Protein AF-A0A257QGX1-F1 (afdb_monomer_lite)

Foldseek 3Di:
DDLCLLVDDLVRLCVQVVHDSVVSVVCVVVVPDDPVSVLSSCVSSQQCCSVPVVSVQWGDDPNFIAGPVGRDTDDPVNVVCVVVVVVVVVVVVVVVVVVVVVVVVVVVVVVVVPPD

Structure (mmCIF, N/CA/C/O backbone):
data_AF-A0A257QGX1-F1
#
_entry.id   AF-A0A257QGX1-F1
#
loop_
_atom_site.group_PDB
_atom_site.id
_atom_site.type_symbol
_atom_site.label_atom_id
_atom_site.label_alt_id
_atom_site.label_comp_id
_atom_site.label_asym_id
_atom_site.label_entity_id
_atom_site.label_seq_id
_atom_site.pdbx_PDB_ins_code
_atom_site.Cartn_x
_atom_site.Cartn_y
_atom_site.Cartn_z
_atom_site.occupancy
_atom_site.B_iso_or_equiv
_atom_site.auth_seq_id
_atom_site.auth_comp_id
_atom_site.auth_asym_id
_atom_site.auth_atom_id
_atom_site.pdbx_PDB_model_num
ATOM 1 N N . MET A 1 1 ? 15.357 -12.871 -5.458 1.00 52.28 1 MET A N 1
ATOM 2 C CA . MET A 1 1 ? 14.451 -11.722 -5.633 1.00 52.28 1 MET A CA 1
ATOM 3 C C . MET A 1 1 ? 14.002 -11.736 -7.080 1.00 52.28 1 MET A C 1
ATOM 5 O O . MET A 1 1 ? 14.831 -11.500 -7.944 1.00 52.28 1 MET A O 1
ATOM 9 N N . ARG A 1 2 ? 12.764 -12.154 -7.356 1.00 53.53 2 ARG A N 1
ATOM 10 C CA . ARG A 1 2 ? 12.191 -12.086 -8.705 1.00 53.53 2 ARG A CA 1
ATOM 11 C C . ARG A 1 2 ? 11.243 -10.902 -8.712 1.00 53.53 2 ARG A C 1
ATOM 13 O O . ARG A 1 2 ? 10.358 -10.847 -7.870 1.00 53.53 2 ARG A O 1
ATOM 20 N N . PHE A 1 3 ? 11.447 -9.947 -9.610 1.00 60.81 3 PHE A N 1
ATOM 21 C CA . PHE A 1 3 ? 10.637 -8.726 -9.673 1.00 60.81 3 PHE A CA 1
ATOM 22 C C . PHE A 1 3 ? 9.264 -8.952 -10.352 1.00 60.81 3 PHE A C 1
ATOM 24 O O . PHE A 1 3 ? 8.629 -8.003 -10.808 1.00 60.81 3 PHE A O 1
ATOM 31 N N . GLU A 1 4 ? 8.801 -10.211 -10.378 1.00 55.12 4 GLU A N 1
ATOM 32 C CA . GLU A 1 4 ? 7.509 -10.678 -10.903 1.00 55.12 4 GLU A CA 1
ATOM 33 C C . GLU A 1 4 ? 6.318 -10.072 -10.143 1.00 55.12 4 GLU A C 1
ATOM 35 O O . GLU A 1 4 ? 5.254 -9.896 -10.730 1.00 55.12 4 GLU A O 1
ATOM 40 N N . ASP A 1 5 ? 6.511 -9.667 -8.882 1.00 62.12 5 ASP A N 1
ATOM 41 C CA . ASP A 1 5 ? 5.464 -9.070 -8.039 1.00 62.12 5 ASP A CA 1
ATOM 42 C C . ASP A 1 5 ? 4.869 -7.783 -8.635 1.00 62.12 5 ASP A C 1
ATOM 44 O O . ASP A 1 5 ? 3.714 -7.456 -8.376 1.00 62.12 5 ASP A O 1
ATOM 48 N N . ALA A 1 6 ? 5.636 -7.054 -9.455 1.00 63.12 6 ALA A N 1
ATOM 49 C CA . ALA A 1 6 ? 5.153 -5.853 -10.135 1.00 63.12 6 ALA A CA 1
ATOM 50 C C . ALA A 1 6 ? 4.412 -6.146 -11.452 1.00 63.12 6 ALA A C 1
ATOM 52 O O . ALA A 1 6 ? 3.956 -5.212 -12.107 1.00 63.12 6 ALA A O 1
ATOM 53 N N . ALA A 1 7 ? 4.335 -7.414 -11.879 1.00 70.50 7 ALA A N 1
ATOM 54 C CA . ALA A 1 7 ? 3.840 -7.832 -13.195 1.00 70.50 7 ALA A CA 1
ATOM 55 C C . ALA A 1 7 ? 4.501 -7.084 -14.377 1.00 70.50 7 ALA A C 1
ATOM 57 O O . ALA A 1 7 ? 3.925 -6.955 -15.459 1.00 70.50 7 ALA A O 1
ATOM 58 N N . LEU A 1 8 ? 5.724 -6.581 -14.179 1.00 78.44 8 LEU A N 1
ATOM 59 C CA . LEU A 1 8 ? 6.483 -5.862 -15.195 1.00 78.44 8 LEU A CA 1
ATOM 60 C C . LEU A 1 8 ? 7.388 -6.825 -15.958 1.00 78.44 8 LEU A C 1
ATOM 62 O O . LEU A 1 8 ? 8.058 -7.677 -15.376 1.00 78.44 8 LEU A O 1
ATOM 66 N N . SER A 1 9 ? 7.461 -6.642 -17.276 1.00 85.25 9 SER A N 1
ATOM 67 C CA . SER A 1 9 ? 8.527 -7.260 -18.065 1.00 85.25 9 SER A CA 1
ATOM 68 C C . SER A 1 9 ? 9.891 -6.700 -17.649 1.00 85.25 9 SER A C 1
ATOM 70 O O . SER A 1 9 ? 9.989 -5.560 -17.188 1.00 85.25 9 SER A O 1
ATOM 72 N N . LEU A 1 10 ? 10.960 -7.468 -17.876 1.00 85.19 10 LEU A N 1
ATOM 73 C CA . LEU A 1 10 ? 12.331 -7.025 -17.609 1.00 85.19 10 LEU A CA 1
ATOM 74 C C . LEU A 1 10 ? 12.642 -5.668 -18.265 1.00 85.19 10 LEU A C 1
ATOM 76 O O . LEU A 1 10 ? 13.189 -4.786 -17.608 1.00 85.19 10 LEU A O 1
ATOM 80 N N . ALA A 1 11 ? 12.259 -5.499 -19.533 1.00 88.19 11 ALA A N 1
ATOM 81 C CA . ALA A 1 11 ? 12.480 -4.268 -20.289 1.00 88.19 11 ALA A CA 1
ATOM 82 C C . ALA A 1 11 ? 11.756 -3.069 -19.651 1.00 88.19 11 ALA A C 1
ATOM 84 O O . ALA A 1 11 ? 12.337 -1.992 -19.495 1.00 88.19 11 ALA A O 1
ATOM 85 N N . ALA A 1 12 ? 10.505 -3.264 -19.221 1.00 87.94 12 ALA A N 1
ATOM 86 C CA . ALA A 1 12 ? 9.727 -2.233 -18.538 1.00 87.94 12 ALA A CA 1
ATOM 87 C C . ALA A 1 12 ? 10.320 -1.883 -17.164 1.00 87.94 12 ALA A C 1
ATOM 89 O O . ALA A 1 12 ? 10.442 -0.705 -16.831 1.00 87.94 12 ALA A O 1
ATOM 90 N N . ALA A 1 13 ? 10.747 -2.885 -16.391 1.00 86.69 13 ALA A N 1
ATOM 91 C CA . ALA A 1 13 ? 11.370 -2.678 -15.088 1.00 86.69 13 ALA A CA 1
ATOM 92 C C . ALA A 1 13 ? 12.714 -1.936 -15.207 1.00 86.69 13 ALA A C 1
ATOM 94 O O . ALA A 1 13 ? 12.966 -0.990 -14.457 1.00 86.69 13 ALA A O 1
ATOM 95 N N . SER A 1 14 ? 13.553 -2.297 -16.186 1.00 90.00 14 SER A N 1
ATOM 96 C CA . SER A 1 14 ? 14.820 -1.601 -16.435 1.00 90.00 14 SER A CA 1
ATOM 97 C C . SER A 1 14 ? 14.608 -0.164 -16.914 1.00 90.00 14 SER A C 1
ATOM 99 O O . SER A 1 14 ? 15.294 0.740 -16.435 1.00 90.00 14 SER A O 1
ATOM 101 N N . ALA A 1 15 ? 13.616 0.062 -17.785 1.00 90.94 15 ALA A N 1
ATOM 102 C CA . ALA A 1 15 ? 13.259 1.393 -18.270 1.00 90.94 15 ALA A CA 1
ATOM 103 C C . ALA A 1 15 ? 12.743 2.295 -17.138 1.00 90.94 15 ALA A C 1
ATOM 105 O O . ALA A 1 15 ? 13.208 3.424 -17.002 1.00 90.94 15 ALA A O 1
ATOM 106 N N . ALA A 1 16 ? 11.859 1.782 -16.276 1.00 87.44 16 ALA A N 1
ATOM 107 C CA . ALA A 1 16 ? 11.356 2.512 -15.110 1.00 87.44 16 ALA A CA 1
ATOM 108 C C . ALA A 1 16 ? 12.476 2.897 -14.128 1.00 87.44 16 ALA A C 1
ATOM 110 O O . ALA A 1 16 ? 12.418 3.947 -13.494 1.00 87.44 16 ALA A O 1
ATOM 111 N N . CYS A 1 17 ? 13.518 2.068 -14.030 1.00 88.25 17 CYS A N 1
ATOM 112 C CA . CYS A 1 17 ? 14.687 2.336 -13.195 1.00 88.25 17 CYS A CA 1
ATOM 113 C C . CYS A 1 17 ? 15.765 3.192 -13.887 1.00 88.25 17 CYS A C 1
ATOM 115 O O . CYS A 1 17 ? 16.783 3.484 -13.261 1.00 88.25 17 CYS A O 1
ATOM 117 N N . GLY A 1 18 ? 15.588 3.567 -15.161 1.00 90.38 18 GLY A N 1
ATOM 118 C CA . GLY A 1 18 ? 16.562 4.357 -15.922 1.00 90.38 18 GLY A CA 1
ATOM 119 C C . GLY A 1 18 ? 17.894 3.642 -16.182 1.00 90.38 18 GLY A C 1
ATOM 120 O O . GLY A 1 18 ? 18.928 4.298 -16.299 1.00 90.38 18 GLY A O 1
ATOM 121 N N . VAL A 1 19 ? 17.903 2.305 -16.239 1.00 92.31 19 VAL A N 1
ATOM 122 C CA . VAL A 1 19 ? 19.122 1.496 -16.427 1.00 92.31 19 VAL A CA 1
ATOM 123 C C . VAL A 1 19 ? 18.993 0.509 -17.584 1.00 92.31 19 VAL A C 1
ATOM 125 O O . VAL A 1 19 ? 17.900 0.186 -18.035 1.00 92.31 19 VAL A O 1
ATOM 128 N N . SER A 1 20 ? 20.129 -0.016 -18.052 1.00 94.19 20 SER A N 1
ATOM 129 C CA . SER A 1 20 ? 20.133 -1.089 -19.053 1.00 94.19 20 SER A CA 1
ATOM 130 C C . SER A 1 20 ? 19.595 -2.409 -18.487 1.00 94.19 20 SER A C 1
ATOM 132 O O . SER A 1 20 ? 19.824 -2.731 -17.315 1.00 94.19 20 SER A O 1
ATOM 134 N N . GLU A 1 21 ? 18.985 -3.234 -19.344 1.00 92.25 21 GLU A N 1
ATOM 135 C CA . GLU A 1 21 ? 18.555 -4.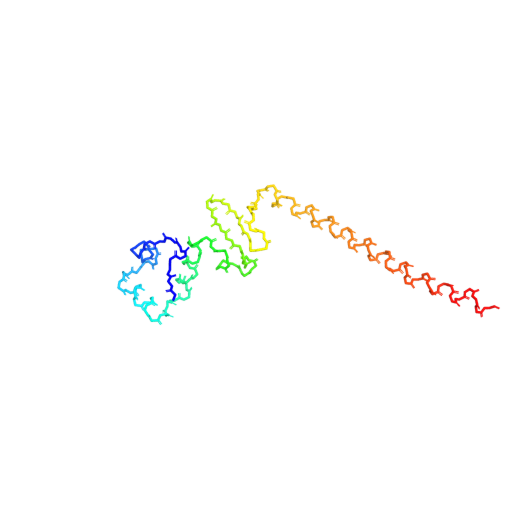596 -18.988 1.00 92.25 21 GLU A CA 1
ATOM 136 C C . GLU A 1 21 ? 19.702 -5.446 -18.428 1.00 92.25 21 GLU A C 1
ATOM 138 O O . GLU A 1 21 ? 19.503 -6.237 -17.510 1.00 92.25 21 GLU A O 1
ATOM 143 N N . ARG A 1 22 ? 20.931 -5.263 -18.933 1.00 93.56 22 ARG A N 1
ATOM 144 C CA . ARG A 1 22 ? 22.120 -5.971 -18.432 1.00 93.56 22 ARG A CA 1
ATOM 145 C C . ARG A 1 22 ? 22.401 -5.620 -16.972 1.00 93.56 22 ARG A C 1
ATOM 147 O O . ARG A 1 22 ? 22.670 -6.514 -16.171 1.00 93.56 22 ARG A O 1
ATOM 154 N N . THR A 1 23 ? 22.361 -4.332 -16.631 1.00 91.31 23 THR A N 1
ATOM 155 C CA . THR A 1 23 ? 22.560 -3.863 -15.252 1.00 91.31 23 THR A CA 1
ATOM 156 C C . THR A 1 23 ? 21.479 -4.425 -14.339 1.00 91.31 23 THR A C 1
ATOM 158 O O . THR A 1 23 ? 21.792 -4.914 -13.255 1.00 91.31 23 THR A O 1
ATOM 161 N N . PHE A 1 24 ? 20.229 -4.404 -14.801 1.00 89.69 24 PHE A N 1
ATOM 162 C CA . PHE A 1 24 ? 19.090 -4.901 -14.042 1.00 89.69 24 PHE A CA 1
ATOM 163 C C . PHE A 1 24 ? 19.176 -6.417 -13.795 1.00 89.69 24 PHE A C 1
ATOM 165 O O . PHE A 1 24 ? 19.089 -6.854 -12.651 1.00 89.69 24 PHE A O 1
ATOM 172 N N . ARG A 1 25 ? 19.488 -7.214 -14.830 1.00 89.75 25 ARG A N 1
ATOM 173 C CA . ARG A 1 25 ? 19.742 -8.664 -14.703 1.00 89.75 25 ARG A CA 1
ATOM 174 C C . ARG A 1 25 ? 20.873 -8.979 -13.732 1.00 89.75 25 ARG A C 1
ATOM 176 O O . ARG A 1 25 ? 20.794 -9.949 -12.986 1.00 89.75 25 ARG A O 1
ATOM 183 N N . ARG A 1 26 ? 21.938 -8.170 -13.730 1.00 91.44 26 ARG A N 1
ATOM 184 C CA . ARG A 1 26 ? 23.032 -8.335 -12.765 1.00 91.44 26 ARG A CA 1
ATOM 185 C C . ARG A 1 26 ? 22.530 -8.134 -11.335 1.00 91.44 26 ARG A C 1
ATOM 187 O O . ARG A 1 26 ? 22.870 -8.918 -10.461 1.00 91.44 26 ARG A O 1
ATOM 194 N N . TRP A 1 27 ? 21.699 -7.122 -11.093 1.00 90.69 27 TRP A N 1
ATOM 195 C CA . TRP A 1 27 ? 21.109 -6.910 -9.770 1.00 90.69 27 TRP A CA 1
ATOM 196 C C . TRP A 1 27 ? 20.195 -8.055 -9.327 1.00 90.69 27 TRP A C 1
ATOM 198 O O . TRP A 1 27 ? 20.231 -8.405 -8.147 1.00 90.69 27 TRP A O 1
ATOM 208 N N . GLU A 1 28 ? 19.424 -8.645 -10.246 1.00 86.00 28 GLU A N 1
ATOM 209 C CA . GLU A 1 28 ? 18.628 -9.853 -9.984 1.00 86.00 28 GLU A CA 1
ATOM 210 C C . GLU A 1 28 ? 19.506 -11.049 -9.606 1.00 86.00 28 GLU A C 1
ATOM 212 O O . GLU A 1 28 ? 19.251 -11.698 -8.591 1.00 86.00 28 GLU A O 1
ATOM 217 N N . ALA A 1 29 ? 20.546 -11.318 -10.401 1.00 88.44 29 ALA A N 1
ATOM 218 C CA . ALA A 1 29 ? 21.449 -12.448 -10.201 1.00 88.44 29 ALA A CA 1
ATOM 219 C C . ALA A 1 29 ? 22.240 -12.331 -8.890 1.00 88.44 29 ALA A C 1
ATOM 221 O O . ALA A 1 29 ? 22.342 -13.295 -8.134 1.00 88.44 29 ALA A O 1
ATOM 222 N N . ASP A 1 30 ? 22.741 -11.132 -8.593 1.00 88.62 30 ASP A N 1
ATOM 223 C CA . ASP A 1 30 ? 23.573 -10.876 -7.417 1.00 88.62 30 ASP A CA 1
ATOM 224 C C . ASP A 1 30 ? 22.745 -10.591 -6.153 1.00 88.62 30 ASP A C 1
ATOM 226 O O . ASP A 1 30 ? 23.308 -10.465 -5.065 1.00 88.62 30 ASP A O 1
ATOM 230 N N . ASN A 1 31 ? 21.419 -10.442 -6.280 1.00 83.69 31 ASN A N 1
ATOM 231 C CA . ASN A 1 31 ? 20.509 -9.995 -5.220 1.00 83.69 31 ASN A CA 1
ATOM 232 C C . ASN A 1 31 ? 20.976 -8.686 -4.538 1.00 83.69 31 ASN A C 1
ATOM 234 O O . ASN A 1 31 ? 20.877 -8.519 -3.322 1.00 83.69 31 ASN A O 1
ATOM 238 N N . ARG A 1 32 ? 21.535 -7.762 -5.333 1.00 87.50 32 ARG A N 1
ATOM 239 C CA . ARG A 1 32 ? 22.194 -6.517 -4.882 1.00 87.50 32 ARG A CA 1
ATOM 240 C C . ARG A 1 32 ? 21.666 -5.283 -5.616 1.00 87.50 32 ARG A C 1
ATOM 242 O O . ARG A 1 32 ? 22.434 -4.435 -6.073 1.00 87.50 32 ARG A O 1
ATOM 249 N N . ALA A 1 33 ? 20.348 -5.179 -5.751 1.00 87.94 33 ALA A N 1
ATOM 250 C CA . ALA A 1 33 ? 19.734 -3.959 -6.264 1.00 87.94 33 ALA A CA 1
ATOM 251 C C . ALA A 1 33 ? 19.868 -2.806 -5.244 1.00 87.94 33 ALA A C 1
ATOM 253 O O . ALA A 1 33 ? 19.749 -3.038 -4.036 1.00 87.94 33 ALA A O 1
ATOM 254 N N . PRO A 1 34 ? 20.075 -1.555 -5.695 1.00 90.06 34 PRO A N 1
ATOM 255 C CA . PRO A 1 34 ? 20.036 -0.387 -4.820 1.00 90.06 34 PRO A CA 1
ATOM 256 C C . PRO A 1 34 ? 18.700 -0.273 -4.076 1.00 90.06 34 PRO A C 1
ATOM 258 O O . PRO A 1 34 ? 17.641 -0.536 -4.644 1.00 90.06 34 PRO A O 1
ATOM 261 N N . LEU A 1 35 ? 18.721 0.208 -2.830 1.00 87.75 35 LEU A N 1
ATOM 262 C CA . LEU A 1 35 ? 17.504 0.345 -2.018 1.00 87.75 35 LEU A CA 1
ATOM 263 C C . LEU A 1 35 ? 16.423 1.202 -2.699 1.00 87.75 35 LEU A C 1
ATOM 265 O O . LEU A 1 35 ? 15.240 0.885 -2.609 1.00 87.75 35 LEU A O 1
ATOM 269 N N . ALA A 1 36 ? 16.818 2.269 -3.398 1.00 88.19 36 ALA A N 1
ATOM 270 C CA . ALA A 1 36 ? 15.888 3.122 -4.136 1.00 88.19 36 ALA A CA 1
ATOM 271 C C . ALA A 1 36 ? 15.141 2.351 -5.239 1.00 88.19 36 ALA A C 1
ATOM 273 O O . ALA A 1 36 ? 13.937 2.526 -5.397 1.00 88.19 36 ALA A O 1
ATOM 274 N N . VAL A 1 37 ? 15.834 1.446 -5.938 1.00 89.31 37 VAL A N 1
ATOM 275 C CA . VAL A 1 37 ? 15.246 0.570 -6.963 1.00 89.31 37 VAL A CA 1
ATOM 276 C C . VAL A 1 37 ? 14.256 -0.395 -6.321 1.00 89.31 37 VAL A C 1
ATOM 278 O O . VAL A 1 37 ? 13.138 -0.534 -6.801 1.00 89.31 37 VAL A O 1
ATOM 281 N N . LEU A 1 38 ? 14.614 -0.998 -5.184 1.00 86.94 38 LEU A N 1
ATOM 282 C CA . LEU A 1 38 ? 13.704 -1.881 -4.447 1.00 86.94 38 LEU A CA 1
ATOM 283 C C . LEU A 1 38 ? 12.422 -1.164 -4.015 1.00 86.94 38 LEU A C 1
ATOM 285 O O . LEU A 1 38 ? 11.332 -1.711 -4.164 1.00 86.94 38 LEU A O 1
ATOM 289 N N . LYS A 1 39 ? 12.545 0.066 -3.502 1.00 87.50 39 LYS A N 1
ATOM 290 C CA . LYS A 1 39 ? 11.394 0.891 -3.115 1.00 87.50 39 LYS A CA 1
ATOM 291 C C . LYS A 1 39 ? 10.525 1.253 -4.316 1.00 87.50 39 LYS A C 1
ATOM 293 O O . LYS A 1 39 ? 9.309 1.137 -4.226 1.00 87.50 39 LYS A O 1
ATOM 298 N N . LEU A 1 40 ? 11.138 1.647 -5.432 1.00 87.69 40 LEU A N 1
ATOM 299 C CA . LEU A 1 40 ? 10.417 1.965 -6.661 1.00 87.69 40 LEU A CA 1
ATOM 300 C C . LEU A 1 40 ? 9.642 0.752 -7.185 1.00 87.69 40 LEU A C 1
ATOM 302 O O . LEU A 1 40 ? 8.463 0.866 -7.491 1.00 87.69 40 LEU A O 1
ATOM 306 N N . LEU A 1 41 ? 10.277 -0.418 -7.251 1.00 85.81 41 LEU A N 1
ATOM 307 C CA . LEU A 1 41 ? 9.632 -1.630 -7.756 1.00 85.81 41 LEU A CA 1
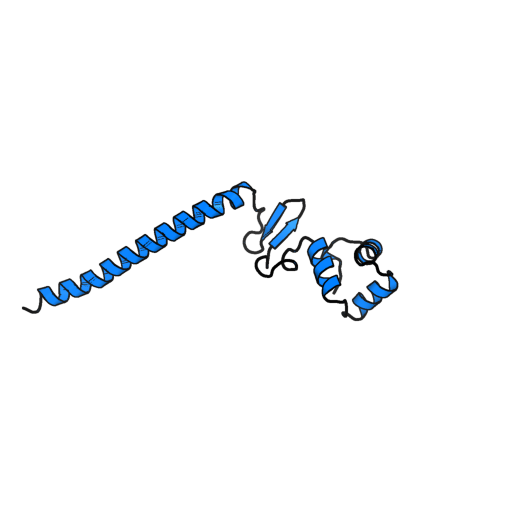ATOM 308 C C . LEU A 1 41 ? 8.484 -2.091 -6.850 1.00 85.81 41 LEU A C 1
ATOM 310 O O . LEU A 1 41 ? 7.447 -2.505 -7.357 1.00 85.81 41 LEU A O 1
ATOM 314 N N . ARG A 1 42 ? 8.619 -1.952 -5.523 1.00 86.44 42 ARG A N 1
ATOM 315 C CA . ARG A 1 42 ? 7.511 -2.183 -4.579 1.00 86.44 42 ARG A CA 1
ATOM 316 C C . ARG A 1 42 ? 6.345 -1.231 -4.817 1.00 86.44 42 ARG A C 1
ATOM 318 O O . ARG A 1 42 ? 5.206 -1.683 -4.879 1.00 86.44 42 ARG A O 1
ATOM 325 N N . LEU A 1 43 ? 6.636 0.053 -5.008 1.00 86.69 43 LEU A N 1
ATOM 326 C CA . LEU A 1 43 ? 5.621 1.056 -5.310 1.00 86.69 43 LEU A CA 1
ATOM 327 C C . LEU A 1 43 ? 4.886 0.740 -6.621 1.00 86.69 43 LEU A C 1
ATOM 329 O O . LEU A 1 43 ? 3.664 0.837 -6.680 1.00 86.69 43 LEU A O 1
ATOM 333 N N . LEU A 1 44 ? 5.620 0.323 -7.657 1.00 85.81 44 LEU A N 1
ATOM 334 C CA . LEU A 1 44 ? 5.048 -0.080 -8.946 1.00 85.81 44 LEU A CA 1
ATOM 335 C C . LEU A 1 44 ? 4.216 -1.365 -8.846 1.00 85.81 44 LEU A C 1
ATOM 337 O O . LEU A 1 44 ? 3.212 -1.486 -9.538 1.00 85.81 44 LEU A O 1
ATOM 341 N N . ALA A 1 45 ? 4.570 -2.276 -7.937 1.00 85.31 45 ALA A N 1
ATOM 342 C CA . ALA A 1 45 ? 3.740 -3.421 -7.559 1.00 85.31 45 ALA A CA 1
ATOM 343 C C . ALA A 1 45 ? 2.507 -3.034 -6.715 1.00 85.31 45 ALA A C 1
ATOM 345 O O . ALA A 1 45 ? 1.791 -3.900 -6.216 1.00 85.31 45 ALA A O 1
ATOM 346 N N . GLY A 1 46 ? 2.273 -1.736 -6.499 1.00 86.50 46 GLY A N 1
ATOM 347 C CA . GLY A 1 46 ? 1.170 -1.218 -5.702 1.00 86.50 46 GLY A CA 1
ATOM 348 C C . GLY A 1 46 ? 1.391 -1.315 -4.194 1.00 86.50 46 GLY A C 1
ATOM 349 O O . GLY A 1 46 ? 0.492 -0.952 -3.443 1.00 86.50 46 GLY A O 1
ATOM 350 N N . ARG A 1 47 ? 2.548 -1.778 -3.708 1.00 88.88 47 ARG A N 1
ATOM 351 C CA . ARG A 1 47 ? 2.834 -1.862 -2.268 1.00 88.88 47 ARG A CA 1
ATOM 352 C C . ARG A 1 47 ? 3.134 -0.470 -1.715 1.00 88.88 47 ARG A C 1
ATOM 354 O O . ARG A 1 47 ? 3.928 0.279 -2.279 1.00 88.88 47 ARG A O 1
ATOM 361 N N . LEU A 1 48 ? 2.494 -0.121 -0.601 1.00 87.94 48 LEU A N 1
ATOM 362 C CA . LEU A 1 48 ? 2.584 1.224 -0.020 1.00 87.94 48 LEU A CA 1
ATOM 363 C C . LEU A 1 48 ? 3.619 1.336 1.111 1.00 87.94 48 LEU A C 1
ATOM 365 O O . LEU A 1 48 ? 3.983 2.446 1.503 1.00 87.94 48 LEU A O 1
ATOM 369 N N . ASP A 1 49 ? 4.161 0.208 1.579 1.00 86.56 49 ASP A N 1
ATOM 370 C CA . ASP A 1 49 ? 5.188 0.131 2.628 1.00 86.56 49 ASP A CA 1
ATOM 371 C C . ASP A 1 49 ? 6.491 0.857 2.255 1.00 86.56 49 ASP A C 1
ATOM 373 O O . ASP A 1 49 ? 7.256 1.273 3.125 1.00 86.56 49 ASP A O 1
ATOM 377 N N . SER A 1 50 ? 6.752 1.039 0.958 1.00 83.94 50 SER A N 1
ATOM 378 C CA . SER A 1 50 ? 7.905 1.795 0.464 1.00 83.94 50 SER A CA 1
ATOM 379 C C . SER A 1 50 ? 7.787 3.312 0.645 1.00 83.94 50 SER A C 1
ATOM 381 O O . SER A 1 50 ? 8.821 3.986 0.603 1.00 83.94 50 SER A O 1
ATOM 383 N N . ILE A 1 51 ? 6.568 3.842 0.823 1.00 85.75 51 ILE A N 1
ATOM 384 C CA . ILE A 1 51 ? 6.300 5.277 1.020 1.00 85.75 51 ILE A CA 1
ATOM 385 C C . ILE A 1 51 ? 6.465 5.643 2.497 1.00 85.75 51 ILE A C 1
ATOM 387 O O . ILE A 1 51 ? 7.232 6.543 2.832 1.00 85.75 51 ILE A O 1
ATOM 391 N N . ASP A 1 52 ? 5.761 4.927 3.374 1.00 85.44 52 ASP A N 1
ATOM 392 C CA . ASP A 1 52 ? 5.784 5.112 4.826 1.00 85.44 52 ASP A CA 1
ATOM 393 C C . ASP A 1 52 ? 5.555 3.747 5.493 1.00 85.44 52 ASP A C 1
ATOM 395 O O . ASP A 1 52 ? 4.712 2.960 5.055 1.00 85.44 52 ASP A O 1
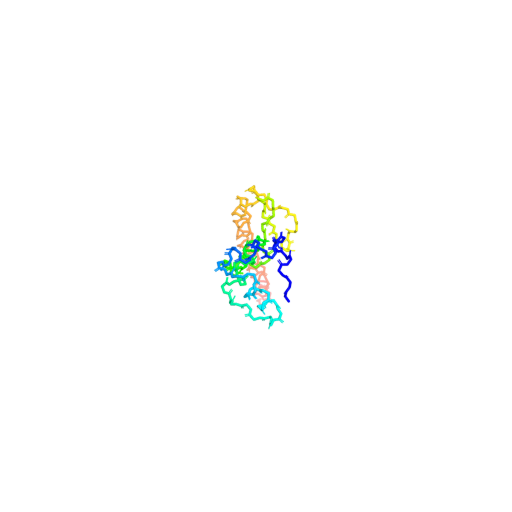ATOM 399 N N . SER A 1 53 ? 6.286 3.462 6.573 1.00 85.62 53 SER A N 1
ATOM 400 C CA . SER A 1 53 ? 6.144 2.216 7.332 1.00 85.62 53 SER A CA 1
ATOM 401 C C . SER A 1 53 ? 4.756 2.056 7.959 1.00 85.62 53 SER A C 1
ATOM 403 O O . SER A 1 53 ? 4.335 0.929 8.222 1.00 85.62 53 SER A O 1
ATOM 405 N N . LYS A 1 54 ? 4.007 3.151 8.144 1.00 87.62 54 LYS A N 1
ATOM 406 C CA . LYS A 1 54 ? 2.600 3.126 8.575 1.00 87.62 54 LYS A CA 1
ATOM 407 C C . LYS A 1 54 ? 1.674 2.423 7.582 1.00 87.62 54 LYS A C 1
ATOM 409 O O . LYS A 1 54 ? 0.626 1.939 7.992 1.00 87.62 54 LYS A O 1
ATOM 414 N N . PHE A 1 55 ? 2.060 2.338 6.308 1.00 87.75 55 PHE A N 1
ATOM 415 C CA . PHE A 1 55 ? 1.331 1.590 5.282 1.00 87.75 55 PHE A CA 1
ATOM 416 C C . PHE A 1 55 ? 1.825 0.147 5.130 1.00 87.75 55 PHE A C 1
ATOM 418 O O . PHE A 1 55 ? 1.536 -0.507 4.126 1.00 87.75 55 PHE A O 1
ATOM 425 N N . SER A 1 56 ? 2.565 -0.380 6.110 1.00 89.06 56 SER A N 1
ATOM 426 C CA . SER A 1 56 ? 2.890 -1.804 6.142 1.00 89.06 56 SER A CA 1
ATOM 427 C C . SER A 1 56 ? 1.614 -2.637 6.011 1.00 89.06 56 SER A C 1
ATOM 429 O O . SER A 1 56 ? 0.634 -2.391 6.710 1.00 89.06 56 SER A O 1
ATOM 431 N N . GLY A 1 57 ? 1.635 -3.604 5.095 1.00 88.12 57 GLY A N 1
ATOM 432 C CA . GLY A 1 57 ? 0.484 -4.464 4.827 1.00 88.12 57 GLY A CA 1
ATOM 433 C C . GLY A 1 57 ? -0.522 -3.902 3.821 1.00 88.12 57 GLY A C 1
ATOM 434 O O . GLY A 1 57 ? -1.368 -4.655 3.355 1.00 88.12 57 GLY A O 1
ATOM 435 N N . PHE A 1 58 ? -0.406 -2.633 3.411 1.00 90.31 58 PHE A N 1
ATOM 436 C CA . PHE A 1 58 ? -1.289 -2.041 2.405 1.00 90.31 58 PHE A CA 1
ATOM 437 C C . PHE A 1 58 ? -0.757 -2.205 0.979 1.00 90.31 58 PHE A C 1
ATOM 439 O O . PHE A 1 58 ? 0.443 -2.060 0.710 1.00 90.31 58 PHE A O 1
ATOM 446 N N . TRP A 1 59 ? -1.673 -2.444 0.041 1.00 90.81 59 TRP A N 1
ATOM 447 C CA . TRP A 1 59 ? -1.381 -2.410 -1.390 1.00 90.81 59 TRP A CA 1
ATOM 448 C C . TRP A 1 59 ? -2.537 -1.838 -2.207 1.00 90.81 59 TRP A C 1
ATOM 450 O O . TRP A 1 59 ? -3.681 -1.799 -1.760 1.00 90.81 59 TRP A O 1
ATOM 460 N N . ILE A 1 60 ? -2.224 -1.395 -3.420 1.00 88.62 60 ILE A N 1
ATOM 461 C CA . ILE A 1 60 ? -3.178 -0.931 -4.417 1.00 88.62 60 ILE A CA 1
ATOM 462 C C . ILE A 1 60 ? -3.255 -1.967 -5.530 1.00 88.62 60 ILE A C 1
ATOM 464 O O . ILE A 1 60 ? -2.237 -2.379 -6.078 1.00 88.62 60 ILE A O 1
ATOM 468 N N . SER A 1 61 ? -4.469 -2.354 -5.902 1.00 86.00 61 SER A N 1
ATOM 469 C CA . SER A 1 61 ? -4.724 -3.155 -7.097 1.00 86.00 61 SER A CA 1
ATOM 470 C C . SER A 1 61 ? -5.976 -2.635 -7.790 1.00 86.00 61 SER A C 1
ATOM 472 O O . SER A 1 61 ? -6.967 -2.327 -7.133 1.00 86.00 61 SER A O 1
ATOM 474 N N . GLN A 1 62 ? -5.925 -2.475 -9.114 1.00 84.00 62 GLN A N 1
ATOM 475 C CA . GLN A 1 62 ? -7.059 -2.000 -9.924 1.00 84.00 62 GLN A CA 1
ATOM 476 C C . GLN A 1 62 ? -7.695 -0.684 -9.417 1.00 84.00 62 GLN A C 1
ATOM 478 O O . GLN A 1 62 ? -8.909 -0.503 -9.469 1.00 84.00 62 GLN A O 1
ATOM 483 N N . GLY A 1 63 ? -6.875 0.241 -8.901 1.00 82.00 63 GLY A N 1
ATOM 484 C CA . GLY A 1 63 ? -7.337 1.528 -8.360 1.00 82.00 63 GLY A CA 1
ATOM 485 C C . GLY A 1 63 ? -8.010 1.444 -6.984 1.00 82.00 63 GLY A C 1
ATOM 486 O O . GLY A 1 63 ? -8.571 2.435 -6.522 1.00 82.00 63 GLY A O 1
ATOM 487 N N . ARG A 1 64 ? -7.953 0.284 -6.325 1.00 86.69 64 ARG A N 1
ATOM 488 C CA . ARG A 1 64 ? -8.546 0.026 -5.009 1.00 86.69 64 ARG A CA 1
ATOM 489 C C . ARG A 1 64 ? -7.463 -0.280 -3.988 1.00 86.69 64 ARG A C 1
ATOM 491 O O . ARG A 1 64 ? -6.416 -0.816 -4.346 1.00 86.69 64 ARG A O 1
ATOM 498 N N . ILE A 1 65 ? -7.714 0.074 -2.731 1.00 89.38 65 ILE A N 1
ATOM 499 C CA . ILE A 1 65 ? -6.780 -0.136 -1.622 1.00 89.38 65 ILE A CA 1
ATOM 500 C C . ILE A 1 65 ? -7.179 -1.411 -0.886 1.00 89.38 65 ILE A C 1
ATOM 502 O O . ILE A 1 65 ? -8.359 -1.655 -0.649 1.00 89.38 65 ILE A O 1
ATOM 506 N N . PHE A 1 66 ? -6.186 -2.195 -0.500 1.00 90.56 66 PHE A N 1
ATOM 507 C CA . PHE A 1 66 ? -6.334 -3.424 0.259 1.00 90.56 66 PHE A CA 1
ATOM 508 C C . PHE A 1 66 ? -5.355 -3.432 1.430 1.00 90.56 66 PHE A C 1
ATOM 510 O O . PHE A 1 66 ? -4.360 -2.698 1.429 1.00 90.56 66 PHE A O 1
ATOM 517 N N . ASN A 1 67 ? -5.633 -4.278 2.415 1.00 90.38 67 ASN A N 1
ATOM 518 C CA . ASN A 1 67 ? -4.784 -4.484 3.576 1.00 90.38 67 ASN A CA 1
ATOM 519 C C . ASN A 1 67 ? -4.704 -5.984 3.921 1.00 90.38 67 ASN A C 1
ATOM 521 O O . ASN A 1 67 ? -5.591 -6.767 3.602 1.00 90.38 67 ASN A O 1
ATOM 525 N N . ASP A 1 68 ? -3.624 -6.410 4.560 1.00 88.38 68 ASP A N 1
ATOM 526 C CA . ASP A 1 68 ? -3.369 -7.803 4.933 1.00 88.38 68 ASP A CA 1
ATOM 527 C C . ASP A 1 68 ? -4.318 -8.317 6.026 1.00 88.38 68 ASP A C 1
ATOM 529 O O . ASP A 1 68 ? -4.681 -9.492 6.034 1.00 88.38 68 ASP A O 1
ATOM 533 N N . GLN A 1 69 ? -4.772 -7.431 6.910 1.00 84.88 69 GLN A N 1
ATOM 534 C CA . GLN A 1 69 ? -5.790 -7.697 7.929 1.00 84.88 69 GLN A CA 1
ATOM 535 C C . GLN A 1 69 ? -7.213 -7.652 7.356 1.00 84.88 69 GLN A C 1
ATOM 537 O O . GLN A 1 69 ? -8.113 -8.306 7.882 1.00 84.88 69 GLN A O 1
ATOM 542 N N . PHE A 1 70 ? -7.410 -6.901 6.270 1.00 79.12 70 PHE A N 1
ATOM 543 C CA . PHE A 1 70 ? -8.687 -6.744 5.579 1.00 79.12 70 PHE A CA 1
ATOM 544 C C . PHE A 1 70 ? -8.479 -7.020 4.088 1.00 79.12 70 PHE A C 1
ATOM 546 O O . PHE A 1 70 ? -8.340 -6.081 3.306 1.00 79.12 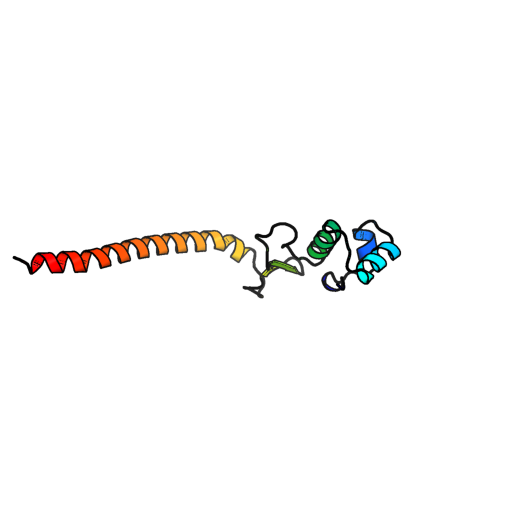70 PHE A O 1
ATOM 553 N N . PRO A 1 71 ? -8.444 -8.302 3.673 1.00 77.38 71 PRO A N 1
ATOM 554 C CA . PRO A 1 71 ? -8.182 -8.673 2.280 1.00 77.38 71 PRO A CA 1
ATOM 555 C C . PRO A 1 71 ? -9.317 -8.271 1.326 1.00 77.38 71 PRO A C 1
ATOM 557 O O . PRO A 1 71 ? -9.197 -8.440 0.114 1.00 77.38 71 PRO A O 1
ATOM 560 N N . GLN A 1 72 ? -10.423 -7.758 1.866 1.00 85.31 72 GLN A N 1
ATOM 561 C CA . GLN A 1 72 ? -11.485 -7.138 1.089 1.00 85.31 72 GLN A CA 1
ATOM 562 C C . GLN A 1 72 ? -11.093 -5.703 0.729 1.00 85.31 72 GLN A C 1
ATOM 564 O O . GLN A 1 72 ? -10.279 -5.075 1.402 1.00 85.31 72 GLN A O 1
ATOM 569 N N . GLU A 1 73 ? -11.657 -5.186 -0.355 1.00 87.75 73 GLU A N 1
ATOM 570 C CA . GLU A 1 73 ? -11.389 -3.813 -0.769 1.00 87.75 73 GLU A CA 1
ATOM 571 C C . GLU A 1 73 ? -11.787 -2.806 0.316 1.00 87.75 73 GLU A C 1
ATOM 573 O O . GLU A 1 73 ? -12.858 -2.904 0.910 1.00 87.75 73 GLU A O 1
ATOM 578 N N . ILE A 1 74 ? -10.928 -1.814 0.548 1.00 88.00 74 ILE A N 1
ATOM 579 C CA . ILE A 1 74 ? -11.250 -0.661 1.382 1.00 88.00 74 ILE A CA 1
ATOM 580 C C . ILE A 1 74 ? -11.968 0.353 0.495 1.00 88.00 74 ILE A C 1
ATOM 582 O O . ILE A 1 74 ? -11.374 0.947 -0.412 1.00 88.00 74 ILE A O 1
ATOM 586 N N . LEU A 1 75 ? -13.256 0.560 0.753 1.00 85.19 75 LEU A N 1
ATOM 587 C CA . LEU A 1 75 ? -14.068 1.519 0.022 1.00 85.19 75 LEU A CA 1
ATOM 588 C C . LEU A 1 75 ? -13.789 2.945 0.504 1.00 85.19 75 LEU A C 1
ATOM 590 O O . LEU A 1 75 ? -13.419 3.203 1.650 1.00 85.19 75 LEU A O 1
ATOM 594 N N . ALA A 1 76 ? -14.077 3.923 -0.356 1.00 82.06 76 ALA A N 1
ATOM 595 C CA . ALA A 1 76 ? -14.038 5.332 0.037 1.00 82.06 76 ALA A CA 1
ATOM 596 C C . ALA A 1 76 ? -14.998 5.642 1.205 1.00 82.06 76 ALA A C 1
ATOM 598 O O . ALA A 1 76 ? -14.734 6.542 2.003 1.00 82.06 76 ALA A O 1
ATOM 599 N N . GLY A 1 77 ? -16.101 4.890 1.311 1.00 84.44 77 GLY A N 1
ATOM 600 C CA . GLY A 1 77 ? -17.019 4.950 2.448 1.00 84.44 77 GLY A CA 1
ATOM 601 C C . GLY A 1 77 ? -16.350 4.536 3.759 1.00 84.44 77 GLY A C 1
ATOM 602 O O . GLY A 1 77 ? -16.490 5.251 4.748 1.00 84.44 77 GLY A O 1
ATOM 603 N N . ASP A 1 78 ? -15.550 3.469 3.744 1.00 84.44 78 ASP A N 1
ATOM 604 C CA . ASP A 1 78 ? -14.845 2.958 4.926 1.00 84.44 78 ASP A CA 1
ATOM 605 C C . ASP A 1 78 ? -13.807 3.962 5.430 1.00 84.44 78 ASP A C 1
ATOM 607 O O . ASP A 1 78 ? -13.731 4.250 6.625 1.00 84.44 78 ASP A O 1
ATOM 611 N N . LEU A 1 79 ? -13.067 4.584 4.506 1.00 82.75 79 LEU A N 1
ATOM 612 C CA . LEU A 1 79 ? -12.107 5.642 4.836 1.00 82.75 79 LEU A CA 1
ATOM 613 C C . LEU A 1 79 ? -12.784 6.845 5.504 1.00 82.75 79 LEU A C 1
ATOM 615 O O . LEU A 1 79 ? -12.242 7.413 6.450 1.00 82.75 79 LEU A O 1
ATOM 619 N N . ARG A 1 80 ? -13.978 7.234 5.039 1.00 84.88 80 ARG A N 1
ATOM 620 C CA . ARG A 1 80 ? -14.754 8.322 5.659 1.00 84.88 80 ARG A CA 1
ATOM 621 C C . ARG A 1 80 ? -15.337 7.909 7.009 1.00 84.88 80 ARG A C 1
ATOM 623 O O . ARG A 1 80 ? -15.369 8.725 7.929 1.00 84.88 80 ARG A O 1
ATOM 630 N N . ALA A 1 81 ? -15.777 6.660 7.136 1.00 88.62 81 ALA A N 1
ATOM 631 C CA . ALA A 1 81 ? -16.336 6.112 8.366 1.00 88.62 81 ALA A CA 1
ATOM 632 C C . ALA A 1 81 ? -15.284 5.948 9.475 1.00 88.62 81 ALA A C 1
ATOM 634 O O . ALA A 1 81 ? -15.634 6.038 10.651 1.00 88.62 81 ALA A O 1
ATOM 635 N N . ALA A 1 82 ? -14.004 5.774 9.124 1.00 86.50 82 ALA A N 1
ATOM 636 C CA . ALA A 1 82 ? -12.912 5.559 10.075 1.00 86.50 82 ALA A CA 1
ATOM 637 C C . ALA A 1 82 ? -12.872 6.603 11.206 1.00 86.50 82 ALA A C 1
ATOM 639 O O . ALA A 1 82 ? -12.700 6.244 12.371 1.00 86.50 82 ALA A O 1
ATOM 640 N N . ASN A 1 83 ? -13.111 7.880 10.886 1.00 86.94 83 ASN A N 1
ATOM 641 C CA . ASN A 1 83 ? -13.144 8.952 11.885 1.00 86.94 83 ASN A CA 1
ATOM 642 C C . ASN A 1 83 ? -14.301 8.788 12.882 1.00 86.94 83 ASN A C 1
ATOM 644 O O . ASN A 1 83 ? -14.110 8.990 14.079 1.00 86.94 83 ASN A O 1
ATOM 648 N N . TYR A 1 84 ? -15.485 8.392 12.410 1.00 90.44 84 TYR A N 1
ATOM 649 C CA . TYR A 1 84 ? -16.646 8.155 13.272 1.00 90.44 84 TYR A CA 1
ATOM 650 C C . TYR A 1 84 ? -16.434 6.930 14.162 1.00 90.44 84 TYR A C 1
ATOM 652 O O . TYR A 1 84 ? -16.687 6.987 15.362 1.00 90.44 84 TYR A O 1
ATOM 660 N N . VAL A 1 85 ? -15.887 5.848 13.600 1.00 88.19 85 VAL A N 1
ATOM 661 C CA . VAL A 1 85 ? -15.531 4.641 14.361 1.00 88.19 85 VAL A CA 1
ATOM 662 C C . VAL A 1 85 ? -14.498 4.964 15.444 1.00 88.19 85 VAL A C 1
ATOM 664 O O . VAL A 1 85 ? -14.583 4.451 16.559 1.00 88.19 85 VAL A O 1
ATOM 667 N N . GLN A 1 86 ? -13.533 5.838 15.148 1.00 90.25 86 GLN A N 1
ATOM 668 C CA . GLN A 1 86 ? -12.553 6.281 16.133 1.00 90.25 86 GLN A CA 1
ATOM 669 C C . GLN A 1 86 ? -13.201 7.083 17.271 1.00 90.25 86 GLN A C 1
ATOM 671 O O . GLN A 1 86 ? -12.909 6.804 18.433 1.00 90.25 86 GLN A O 1
ATOM 676 N N . GLN A 1 87 ? -14.098 8.023 16.956 1.00 92.00 87 GLN A N 1
ATOM 677 C CA . GLN A 1 87 ? -14.828 8.802 17.962 1.00 92.00 87 GLN A CA 1
ATOM 678 C C . GLN A 1 87 ? -15.666 7.905 18.876 1.00 92.00 87 GLN A C 1
ATOM 680 O O . GLN A 1 87 ? -15.575 8.022 20.097 1.00 92.00 87 GLN A O 1
ATOM 685 N N . GLU A 1 88 ? -16.417 6.969 18.295 1.00 93.19 88 GLU A N 1
ATOM 686 C CA . GLU A 1 88 ? -17.226 6.007 19.046 1.00 93.19 88 GLU A CA 1
ATOM 687 C C . GLU A 1 88 ? -16.349 5.160 19.979 1.00 93.19 88 GLU A C 1
ATOM 689 O O . GLU A 1 88 ? -16.640 4.997 21.164 1.00 93.19 88 GLU A O 1
ATOM 694 N N . ARG A 1 89 ? -15.202 4.677 19.483 1.00 93.12 89 ARG A N 1
ATOM 695 C CA . ARG A 1 89 ? -14.247 3.912 20.294 1.00 93.12 89 ARG A CA 1
ATOM 696 C C . ARG A 1 89 ? -13.716 4.725 21.474 1.00 93.12 89 ARG A C 1
ATOM 698 O O . ARG A 1 89 ? -13.575 4.185 22.572 1.00 93.12 89 ARG A O 1
ATOM 705 N N . ASP A 1 90 ? -13.378 5.989 21.256 1.00 94.56 90 ASP A N 1
ATOM 706 C CA . ASP A 1 90 ? -12.809 6.854 22.290 1.00 94.56 90 ASP A CA 1
ATOM 707 C C . ASP A 1 90 ? -13.871 7.248 23.338 1.00 94.56 90 ASP A C 1
ATOM 709 O O . ASP A 1 90 ? -13.578 7.276 24.541 1.00 94.56 90 ASP A O 1
ATOM 713 N N . PHE A 1 91 ? -15.127 7.427 22.913 1.00 95.81 91 PHE A N 1
ATOM 714 C CA . PHE A 1 91 ? -16.275 7.573 23.809 1.00 95.81 91 PHE A CA 1
ATOM 715 C C . PHE A 1 91 ? -16.464 6.324 24.682 1.00 95.81 91 PHE A C 1
ATOM 717 O O . PHE A 1 91 ? -16.451 6.417 25.912 1.00 95.81 91 PHE A O 1
ATOM 724 N N . LEU A 1 92 ? -16.526 5.138 24.069 1.00 94.88 92 LEU A N 1
ATOM 725 C CA . LEU A 1 92 ? -16.689 3.870 24.787 1.00 94.88 92 LEU A CA 1
ATOM 726 C C . LEU A 1 92 ? -15.541 3.603 25.769 1.00 94.88 92 LEU A C 1
ATOM 728 O O . LEU A 1 92 ? -15.775 3.154 26.890 1.00 94.88 92 LEU A O 1
ATOM 732 N N . ARG A 1 93 ? -14.296 3.919 25.393 1.00 94.56 93 ARG A N 1
ATOM 733 C CA . ARG A 1 93 ? -13.133 3.830 26.294 1.00 94.56 93 ARG A CA 1
ATOM 734 C C . ARG A 1 93 ? -13.289 4.713 27.527 1.00 94.56 93 ARG A C 1
ATOM 736 O O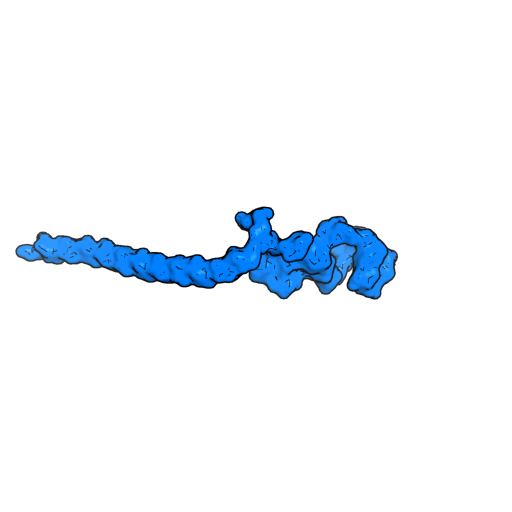 . ARG A 1 93 ? -12.955 4.283 28.629 1.00 94.56 93 ARG A O 1
ATOM 743 N N . THR A 1 94 ? -13.805 5.924 27.344 1.00 95.12 94 THR A N 1
ATOM 744 C CA . THR A 1 94 ? -14.053 6.863 28.441 1.00 95.12 94 THR A CA 1
ATOM 745 C C . THR A 1 94 ? -15.122 6.325 29.393 1.00 95.12 94 THR A C 1
ATOM 747 O O . THR A 1 94 ? -14.916 6.320 30.607 1.00 95.12 94 THR A O 1
ATOM 750 N N . GLU A 1 95 ? -16.228 5.803 28.860 1.00 94.75 95 GLU A N 1
ATOM 751 C CA . GLU A 1 95 ? -17.298 5.203 29.666 1.00 94.75 95 GLU A CA 1
ATOM 752 C C . GLU A 1 95 ? -16.830 3.951 30.422 1.00 94.75 95 GLU A C 1
ATOM 754 O O . GLU A 1 95 ? -17.079 3.822 31.622 1.00 94.75 95 GLU A O 1
ATOM 759 N N . ILE A 1 96 ? -16.060 3.069 29.775 1.00 94.06 96 ILE A N 1
ATOM 760 C CA . ILE A 1 96 ? -15.441 1.907 30.435 1.00 94.06 96 ILE A CA 1
ATOM 761 C C . ILE A 1 96 ? -14.528 2.352 31.584 1.00 94.06 96 ILE A C 1
ATOM 763 O O . ILE A 1 96 ? -14.550 1.742 32.658 1.00 94.06 96 ILE A O 1
ATOM 767 N N . GLY A 1 97 ? -13.748 3.418 31.385 1.00 93.75 97 GLY A N 1
ATOM 768 C CA . GLY A 1 97 ? -12.894 3.999 32.421 1.00 93.75 97 GLY A CA 1
ATOM 769 C C . GLY A 1 97 ? -13.694 4.461 33.642 1.00 93.75 97 GLY A C 1
ATOM 770 O O . GLY A 1 97 ? -13.366 4.087 34.769 1.00 93.75 97 GLY A O 1
ATOM 771 N N . LYS A 1 98 ? -14.794 5.194 33.422 1.00 92.50 98 LYS A N 1
ATOM 772 C CA . LYS A 1 98 ? -15.697 5.652 34.493 1.00 92.50 98 LYS A CA 1
ATOM 773 C C . LYS A 1 98 ? -16.332 4.484 35.246 1.00 92.50 98 LYS A C 1
ATOM 775 O O . LYS A 1 98 ? -16.305 4.458 36.475 1.00 92.50 98 LYS A O 1
ATOM 780 N N . LEU A 1 99 ? -16.874 3.502 34.525 1.00 91.12 99 LEU A N 1
ATOM 781 C CA . LEU A 1 99 ? -17.511 2.327 35.128 1.00 91.12 99 LEU A CA 1
ATOM 782 C C . LEU A 1 99 ? -16.516 1.498 35.947 1.00 91.12 99 LEU A C 1
ATOM 784 O O . LEU A 1 99 ? -16.850 1.019 37.031 1.00 91.12 99 LEU A O 1
ATOM 788 N N . SER A 1 100 ? -15.283 1.355 35.458 1.00 90.50 100 SER A N 1
ATOM 789 C CA . SER A 1 100 ? -14.216 0.651 36.175 1.00 90.50 100 SER A CA 1
ATOM 790 C C . SER A 1 100 ? -13.836 1.368 37.473 1.00 90.50 100 SER A C 1
ATOM 792 O O . SER A 1 100 ? -13.700 0.709 38.503 1.00 90.50 100 SER A O 1
ATOM 794 N N . ALA A 1 101 ? -13.743 2.703 37.459 1.00 86.75 101 ALA A N 1
ATOM 795 C CA . ALA A 1 101 ? -13.489 3.504 38.658 1.00 86.75 101 ALA A CA 1
ATOM 796 C C . ALA A 1 101 ? -14.623 3.370 39.693 1.00 86.75 101 ALA A C 1
ATOM 798 O O . ALA A 1 101 ? -14.369 3.032 40.848 1.00 86.75 101 ALA A O 1
ATOM 799 N N . GLN A 1 102 ? -15.885 3.493 39.269 1.00 84.56 102 GLN A N 1
ATOM 800 C CA . GLN A 1 102 ? -17.047 3.308 40.155 1.00 84.56 102 GLN A CA 1
ATOM 801 C C . GLN A 1 102 ? -17.107 1.899 40.763 1.00 84.56 102 GLN A C 1
ATOM 803 O O . GLN A 1 102 ? -17.497 1.709 41.919 1.00 84.56 102 GLN A O 1
ATOM 808 N N . ARG A 1 103 ? -16.721 0.879 39.986 1.00 82.56 103 ARG A N 1
ATOM 809 C CA . ARG A 1 103 ? -16.650 -0.506 40.461 1.00 82.56 103 ARG A CA 1
ATOM 810 C C . ARG A 1 103 ? -15.497 -0.726 41.441 1.00 82.56 103 ARG A C 1
ATOM 812 O O . ARG A 1 103 ? -15.629 -1.606 42.283 1.00 82.56 103 ARG A O 1
ATOM 819 N N . ALA A 1 104 ? -14.414 0.044 41.361 1.00 76.38 104 ALA A N 1
ATOM 820 C CA . ALA A 1 104 ? -13.317 0.013 42.328 1.00 76.38 104 ALA A CA 1
ATOM 821 C C . ALA A 1 104 ? -13.664 0.746 43.642 1.00 76.38 104 ALA A C 1
ATOM 823 O O . ALA A 1 104 ? -13.224 0.325 44.709 1.00 76.38 104 ALA A O 1
ATOM 824 N N . GLU A 1 105 ? -14.510 1.778 43.595 1.00 67.31 105 GLU A N 1
ATOM 825 C CA . GLU A 1 105 ? -14.960 2.531 44.779 1.00 67.31 105 GLU A CA 1
ATOM 826 C C . GLU A 1 105 ? -16.041 1.801 45.597 1.00 67.31 105 GLU A C 1
ATOM 828 O O . GLU A 1 105 ? -16.025 1.826 46.830 1.00 67.31 105 GLU A O 1
ATOM 833 N N . LYS A 1 106 ? -16.961 1.078 44.942 1.00 60.22 106 LYS A N 1
ATOM 834 C CA . LYS A 1 106 ? -18.006 0.281 45.620 1.00 60.22 106 LYS A CA 1
ATOM 835 C C . LYS A 1 106 ? -17.492 -0.732 46.666 1.00 60.22 106 LYS A C 1
ATOM 837 O O . LYS A 1 106 ? -18.065 -0.769 47.755 1.00 60.22 106 LYS A O 1
ATOM 842 N N . PRO A 1 107 ? -16.444 -1.543 46.424 1.00 56.88 107 PRO A N 1
ATOM 843 C CA . PRO A 1 107 ? -15.907 -2.446 47.442 1.00 56.88 107 PRO A CA 1
ATOM 844 C C . PRO A 1 107 ? -15.187 -1.709 48.584 1.00 56.88 107 PRO A C 1
ATOM 846 O O . PRO A 1 107 ? -15.095 -2.261 49.680 1.00 56.88 107 PRO A O 1
ATOM 849 N N . ALA A 1 108 ? -14.716 -0.473 48.372 1.00 54.31 108 ALA A N 1
ATOM 850 C CA . ALA A 1 108 ? -14.115 0.346 49.425 1.00 54.31 108 ALA A CA 1
ATOM 851 C C . ALA A 1 108 ? -15.178 0.920 50.381 1.00 54.31 108 ALA A C 1
ATOM 853 O O . ALA A 1 108 ? -15.002 0.848 51.595 1.00 54.31 108 ALA A O 1
ATOM 854 N N . MET A 1 109 ? -16.320 1.393 49.862 1.00 55.09 109 MET A N 1
ATOM 855 C CA . MET A 1 109 ? -17.425 1.890 50.699 1.00 55.09 109 MET A CA 1
ATOM 856 C C . MET A 1 109 ? -18.077 0.798 51.561 1.00 55.09 109 MET A C 1
ATOM 858 O O . MET A 1 109 ? -18.417 1.053 52.714 1.00 55.09 109 MET A O 1
ATOM 862 N N . ILE A 1 110 ? -18.205 -0.431 51.048 1.00 54.62 110 ILE A N 1
ATOM 863 C CA . ILE A 1 110 ? -18.773 -1.545 51.824 1.00 54.62 110 ILE A CA 1
ATOM 864 C C . ILE A 1 110 ? -17.860 -1.906 53.006 1.00 54.62 110 ILE A C 1
ATOM 866 O O . ILE A 1 110 ? -18.355 -2.196 54.083 1.00 54.62 110 ILE A O 1
ATOM 870 N N . ARG A 1 111 ? -16.530 -1.830 52.879 1.00 52.50 111 ARG A N 1
ATOM 871 C CA . ARG A 1 111 ? -15.626 -2.149 54.001 1.00 52.50 111 ARG A CA 1
ATOM 872 C C . ARG A 1 111 ? -15.651 -1.126 55.141 1.00 52.50 111 ARG A C 1
ATOM 874 O O . ARG A 1 111 ? -15.373 -1.504 56.271 1.00 52.50 111 ARG A O 1
ATOM 881 N N . ILE A 1 112 ? -15.997 0.132 54.867 1.00 55.00 112 ILE A N 1
ATOM 882 C CA . ILE A 1 112 ? -16.081 1.191 55.888 1.00 55.00 112 ILE A CA 1
ATOM 883 C C . ILE A 1 112 ? -17.412 1.104 56.655 1.00 55.00 112 ILE A C 1
ATOM 885 O O . ILE A 1 112 ? -17.446 1.346 57.855 1.00 55.00 112 ILE A O 1
ATOM 889 N N . ALA A 1 113 ? -18.496 0.691 55.990 1.00 54.09 113 ALA A N 1
ATOM 890 C CA . ALA A 1 113 ? -19.831 0.607 56.590 1.00 54.09 113 ALA A CA 1
ATOM 891 C C . ALA A 1 113 ? -20.032 -0.560 57.584 1.00 54.09 113 ALA A C 1
ATOM 893 O O . ALA A 1 113 ? -21.009 -0.547 58.323 1.00 54.09 113 ALA A O 1
ATOM 894 N N . TYR A 1 114 ? -19.137 -1.555 57.613 1.00 54.03 114 TYR A N 1
ATOM 895 C CA . TYR A 1 114 ? -19.207 -2.716 58.523 1.00 54.03 114 TYR A CA 1
ATOM 896 C C . TYR A 1 114 ? -18.085 -2.735 59.583 1.00 54.03 114 TYR A C 1
ATOM 898 O O . TYR A 1 114 ? -17.884 -3.753 60.241 1.00 54.03 114 TYR A O 1
ATOM 906 N N . ALA A 1 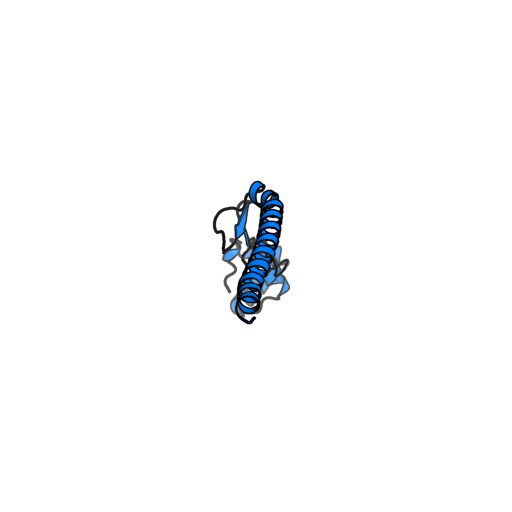115 ? -17.321 -1.645 59.722 1.00 54.69 115 ALA A N 1
ATOM 907 C CA . ALA A 1 115 ? -16.185 -1.542 60.647 1.00 54.69 115 ALA A CA 1
ATOM 908 C C . ALA A 1 115 ? -16.435 -0.614 61.858 1.00 54.69 115 ALA A C 1
ATOM 910 O O . ALA A 1 115 ? -15.492 -0.334 62.600 1.00 54.69 115 ALA A O 1
ATOM 911 N N . GLY A 1 116 ? -17.669 -0.135 62.052 1.00 46.94 116 GLY A N 1
ATOM 912 C CA . GLY A 1 116 ? -18.120 0.613 63.235 1.00 46.94 116 GLY A CA 1
ATOM 913 C C . GLY A 1 116 ? -19.282 -0.097 63.909 1.00 46.94 116 GLY A C 1
ATOM 914 O O . GLY A 1 116 ? -19.388 0.036 65.146 1.00 46.94 116 GLY A O 1
#

pLDDT: mean 82.97, std 12.22, range [46.94, 95.81]

Secondary structure (DSSP, 8-state):
--GGGGT--HHHHHHHTTS-HHHHHHHHHHT---HHHHHHHHHHTTB-TTT-GGGTTEEEETTEEEESS--S-B-HHHHHHHHHHHHHHHHHHHHHHHHHHHHHHHHHHHHHHT--

Radius of gyration: 26.22 Å; chains: 1; bounding box: 43×21×84 Å

Sequence (116 aa):
MRFEDAALSLAAASAACGVSERTFRRWEADNRAPLAVLKLLRLLAGRLDSIDSKFSGFWISQGRIFNDQFPQEILAGDLRAANYVQQERDFLRTEIGKLSAQRAEKPAMIRIAYAG